Protein 1Y63 (pdb70)

InterPro domains:
  IPR020618 Adenylate kinase isoenzyme 6 [MF_00039] (7-177)
  IPR020618 Adenylate kinase isoenzyme 6 [PTHR12595] (6-172)
  IPR027417 P-loop containing nucleoside triphosphate hydrolase [G3DSA:3.40.50.300] (1-180)
  IPR027417 P-loop containing nucleoside triphosphate hydrolase [SSF52540] (3-171)

B-factor: mean 24.48, std 7.86, range [10.71, 56.38]

Foldseek 3Di:
DAAQAAEEEEAEFPQLQQVVLLVVCVVPPPFEDEAELLVVCVVVVLADVVPHHDPVSLVVSQVVCVVVLRDPTYYYYGYHADQSYAQSRHQAYEYGAEDLVLSLVSCVVVPDPPVVSVVRSVCRVVCVSVVRVPVRYPPVRYHYFYRRDPVRSVVVSVVVNVVRVVVD

Secondary structure (DSSP, 8-state):
---SS-EEEEE-STTSSHHHHHHHHHHHSTTEEEEEHHHHHHHTT-S-------HHHHHHHHHHHHHHHTSSSEEEEE-S--TTS-GGG-SEEEEEE--HHHHHHHHHHTT--HHHHHHHHHHHHTTHHHHHHHHHS-GGGEEEEE-SSHHHHHHHHHHHHHHHHHH-

CATH classification: 3.40.50.300

Radius of gyration: 15.41 Å; Cα contacts (8 Å, |Δi|>4): 279; chains: 1; bounding box: 41×32×33 Å

Nearest PDB structures (foldseek):
  1y63-assembly1_A  TM=1.006E+00  e=2.823E-35  Leishmania major strain Friedlin
  3iim-assembly1_A  TM=8.825E-01  e=9.913E-18  Homo sapiens
  1rkb-assembly1_A  TM=8.949E-01  e=1.057E-17  Homo sapiens
  5jzv-assembly1_A  TM=8.945E-01  e=5.554E-17  Homo sapiens
  2ia5-assembly3_I  TM=6.999E-01  e=1.350E-02  Tequatrovirus T4

Sequence (168 aa):
EQPKGINILITGTPGTGKTSMAEMIAAELDGFQHLEVGKLVKENHFYTETHIIEEKDEDRLLDFMEPIMVSRGNHVVDYHSSELFPERWFHMVVVLHTSTEVLFERLTKRQYSEAKRAENMEAEIQCCICCEEEARDAYEDDIVLVRENDTLEQMAATVEEIRERVEVLK

Solvent-accessible surface area: 9173 Å² total; per-residue (Å²): 125,129,22,128,14,21,0,0,0,0,1,0,1,32,20,0,15,21,54,63,0,0,85,39,0,32,88,90,13,107,48,18,91,35,8,47,0,40,115,26,6,140,121,55,115,19,34,51,120,90,119,76,60,82,142,85,2,64,72,124,3,40,109,85,0,49,81,42,0,11,38,209,38,19,3,0,0,6,12,79,29,1,123,27,6,40,90,83,1,10,52,4,0,0,0,1,28,5,50,73,136,42,0,88,91,58,0,62,156,192,161,86,63,129,64,73,41,59,93,20,20,87,24,18,106,92,48,88,17,33,98,47,0,96,129,20,9,123,97,137,45,14,14,45,71,73,4,32,73,124,144,60,25,42,47,1,1,111,52,0,113,103,84,7,111,126,80,122

Organism: Leishmania major (NCBI:txid5664)

Structure (mmCIF, N/CA/C/O backbone):
data_1Y63
#
_entry.id   1Y63
#
_cell.length_a   107.116
_cell.length_b   107.116
_cell.length_c   35.216
_cell.angle_alpha   90.00
_cell.angle_beta   90.00
_cell.angle_gamma   90.00
#
_symmetry.space_group_name_H-M   'P 4 21 2'
#
loop_
_entity.id
_entity.type
_entity.pdbx_description
1 polymer 'Lmaj004144AAA protein'
2 non-polymer 'MANGANESE (II) ION'
3 non-polymer 'BROMIDE ION'
4 non-polymer 'SODIUM ION'
5 non-polymer "ADENOSINE-5'-DIPHOSPHATE"
6 water water
#
loop_
_atom_site.group_PDB
_atom_site.id
_atom_site.type_symbol
_atom_site.label_atom_id
_atom_site.label_alt_id
_atom_site.label_comp_id
_atom_site.label_asym_id
_atom_site.label_entity_id
_atom_site.label_seq_id
_atom_site.pdbx_PDB_ins_code
_atom_site.Cartn_x
_atom_site.Cartn_y
_atom_site.Cartn_z
_atom_site.occupancy
_atom_site.B_iso_or_equiv
_atom_site.auth_seq_id
_atom_site.auth_comp_id
_atom_site.auth_asym_id
_atom_site.auth_atom_id
_atom_site.pdbx_PDB_model_num
ATOM 1 N N . GLU A 1 6 ? 7.678 5.643 9.378 1.00 36.67 6 GLU A N 1
ATOM 2 C CA . GLU A 1 6 ? 7.595 4.207 9.767 1.00 34.03 6 GLU A CA 1
ATOM 3 C C . GLU A 1 6 ? 8.374 3.975 11.053 1.00 29.93 6 GLU A C 1
ATOM 4 O O . GLU A 1 6 ? 9.508 4.431 11.183 1.00 27.35 6 GLU A O 1
ATOM 10 N N . GLN A 1 7 ? 7.749 3.293 12.015 1.00 29.22 7 GLN A N 1
ATOM 11 C CA . GLN A 1 7 ? 8.421 2.963 13.267 1.00 29.54 7 GLN A CA 1
ATOM 12 C C . GLN A 1 7 ? 9.305 1.751 13.061 1.00 28.10 7 GLN A C 1
ATOM 13 O O . GLN A 1 7 ? 8.939 0.821 12.333 1.00 26.98 7 GLN A O 1
ATOM 19 N N . PRO A 1 8 ? 10.497 1.762 13.676 1.00 22.81 8 PRO A N 1
ATOM 20 C CA . PRO A 1 8 ? 11.390 0.618 13.563 1.00 22.16 8 PRO A CA 1
ATOM 21 C C . PRO A 1 8 ? 10.763 -0.691 14.021 1.00 24.42 8 PRO A C 1
ATOM 22 O O . PRO A 1 8 ? 10.009 -0.705 14.981 1.00 25.79 8 PRO A O 1
ATOM 26 N N . LYS A 1 9 ? 11.116 -1.765 13.329 1.00 25.33 9 LYS A N 1
ATOM 27 C CA . LYS A 1 9 ? 10.641 -3.116 13.654 1.00 27.25 9 LYS A CA 1
ATOM 28 C C . LYS A 1 9 ? 11.556 -3.813 14.647 1.00 26.86 9 LYS A C 1
ATOM 29 O O . LYS A 1 9 ? 11.186 -4.829 15.200 1.00 27.32 9 LYS A O 1
ATOM 35 N N . GLY A 1 10 ? 12.767 -3.296 14.850 1.00 23.08 10 GLY A N 1
ATOM 36 C CA . GLY A 1 10 ? 13.688 -3.876 15.818 1.00 24.57 10 GLY A CA 1
ATOM 37 C C . GLY A 1 10 ? 14.177 -2.876 16.844 1.00 23.44 10 GLY A C 1
ATOM 38 O O . GLY A 1 10 ? 13.594 -1.791 16.986 1.00 23.53 10 GLY A O 1
ATOM 39 N N . ILE A 1 11 ? 15.240 -3.252 17.555 1.00 20.91 11 ILE A N 1
ATOM 40 C CA . ILE A 1 11 ? 15.885 -2.374 18.535 1.00 21.63 11 ILE A CA 1
ATOM 41 C C . ILE A 1 11 ? 17.101 -1.735 17.887 1.00 21.00 11 ILE A C 1
ATOM 42 O O . ILE A 1 11 ? 17.956 -2.416 17.343 1.00 21.13 11 ILE A O 1
ATOM 47 N N . ASN A 1 12 ? 17.156 -0.406 17.934 1.00 17.46 12 ASN A N 1
ATOM 48 C CA . ASN A 1 12 ? 18.249 0.360 17.314 1.00 18.85 12 ASN A CA 1
ATOM 49 C C . ASN A 1 12 ? 19.007 1.141 18.367 1.00 18.59 12 ASN A C 1
ATOM 50 O O . ASN A 1 12 ? 18.408 1.838 19.166 1.00 18.39 12 ASN A O 1
ATOM 55 N N . ILE A 1 13 ? 20.325 1.013 18.330 1.00 16.37 13 ILE A N 1
ATOM 56 C CA . ILE A 1 13 ? 21.239 1.719 19.235 1.00 16.29 13 ILE A CA 1
ATOM 57 C C . ILE A 1 13 ? 22.184 2.590 18.433 1.00 17.59 13 ILE A C 1
ATOM 58 O O . ILE A 1 13 ? 22.660 2.177 17.365 1.00 19.28 13 ILE A O 1
ATOM 63 N N . LEU A 1 14 ? 22.459 3.797 18.935 1.00 17.34 14 LEU A N 1
ATOM 64 C CA . LEU A 1 14 ? 23.489 4.655 18.386 1.00 17.72 14 LEU A CA 1
ATOM 65 C C . LEU A 1 14 ? 24.632 4.721 19.369 1.00 18.41 14 LEU A C 1
ATOM 66 O O . LEU A 1 14 ? 24.417 4.943 20.544 1.00 20.08 14 LEU A O 1
ATOM 71 N N . ILE A 1 15 ? 25.849 4.468 18.867 1.00 17.40 15 ILE A N 1
ATOM 72 C CA . ILE A 1 15 ? 27.092 4.675 19.625 1.00 17.56 15 ILE A CA 1
ATOM 73 C C . ILE A 1 15 ? 27.790 5.891 19.013 1.00 18.90 15 ILE A C 1
ATOM 74 O O . ILE A 1 15 ? 28.121 5.908 17.819 1.00 19.06 15 ILE A O 1
ATOM 79 N N . THR A 1 16 ? 27.964 6.928 19.815 1.00 17.70 16 THR A N 1
ATOM 80 C CA . THR A 1 16 ? 28.573 8.160 19.342 1.00 18.92 16 THR A CA 1
ATOM 81 C C . THR A 1 16 ? 29.665 8.610 20.345 1.00 19.48 16 THR A C 1
ATOM 82 O O . THR A 1 16 ? 29.895 7.946 21.367 1.00 18.07 16 THR A O 1
ATOM 86 N N . GLY A 1 17 ? 30.381 9.678 20.022 1.00 17.96 17 GLY A N 1
ATOM 87 C CA . GLY A 1 17 ? 31.575 10.044 20.747 1.00 18.49 17 GLY A CA 1
ATOM 88 C C . GLY A 1 17 ? 32.647 10.532 19.801 1.00 17.84 17 GLY A C 1
ATOM 89 O O . GLY A 1 17 ? 32.644 10.221 18.608 1.00 17.13 17 GLY A O 1
ATOM 90 N N . THR A 1 18 ? 33.572 11.299 20.342 1.00 18.10 18 THR A N 1
ATOM 91 C CA . THR A 1 18 ? 34.725 11.775 19.595 1.00 18.57 18 THR A CA 1
ATOM 92 C C . THR A 1 18 ? 35.474 10.640 18.889 1.00 18.47 18 THR A C 1
ATOM 93 O O . THR A 1 18 ? 35.553 9.498 19.413 1.00 18.32 18 THR A O 1
ATOM 97 N N . PRO A 1 19 ? 36.004 10.916 17.678 1.00 18.21 19 PRO A N 1
ATOM 98 C CA . PRO A 1 19 ? 36.918 9.948 17.087 1.00 16.88 19 PRO A CA 1
ATOM 99 C C . PRO A 1 19 ? 37.979 9.477 18.105 1.00 17.81 19 PRO A C 1
ATOM 100 O O . PRO A 1 19 ? 38.581 10.288 18.818 1.00 18.48 19 PRO A O 1
ATOM 104 N N . GLY A 1 20 ? 38.152 8.167 18.164 1.00 18.30 20 GLY A N 1
ATOM 105 C CA . GLY A 1 20 ? 39.123 7.511 19.013 1.00 17.86 20 GLY A CA 1
ATOM 106 C C . GLY A 1 20 ? 38.559 7.034 20.356 1.00 19.24 20 GLY A C 1
ATOM 107 O O . GLY A 1 20 ? 39.290 6.356 21.096 1.00 19.89 20 GLY A O 1
ATOM 108 N N . THR A 1 21 ? 37.311 7.368 20.692 1.00 19.04 21 THR A N 1
ATOM 109 C CA . THR A 1 21 ? 36.711 6.944 21.962 1.00 17.56 21 THR A CA 1
ATOM 110 C C . THR A 1 21 ? 36.307 5.470 22.067 1.00 19.46 21 THR A C 1
ATOM 111 O O . THR A 1 21 ? 36.034 4.973 23.169 1.00 19.42 21 THR A O 1
ATOM 115 N N . GLY A 1 22 ? 36.225 4.794 20.928 1.00 18.24 22 GLY A N 1
ATOM 116 C CA . GLY A 1 22 ? 35.948 3.357 20.896 1.00 19.06 22 GLY A CA 1
ATOM 117 C C . GLY A 1 22 ? 34.654 2.922 20.282 1.00 18.66 22 GLY A C 1
ATOM 118 O O . GLY A 1 22 ? 34.193 1.812 20.570 1.00 18.06 22 GLY A O 1
ATOM 119 N N . LYS A 1 23 ? 34.050 3.774 19.451 1.00 17.16 23 LYS A N 1
ATOM 120 C CA . LYS A 1 23 ? 32.700 3.495 18.897 1.00 16.40 23 LYS A CA 1
ATOM 121 C C . LYS A 1 23 ? 32.643 2.229 18.078 1.00 16.75 23 LYS A C 1
ATOM 122 O O . LYS A 1 23 ? 31.797 1.362 18.294 1.00 16.94 23 LYS A O 1
ATOM 128 N N . THR A 1 24 ? 33.563 2.109 17.124 1.00 17.08 24 THR A N 1
ATOM 129 C CA . THR A 1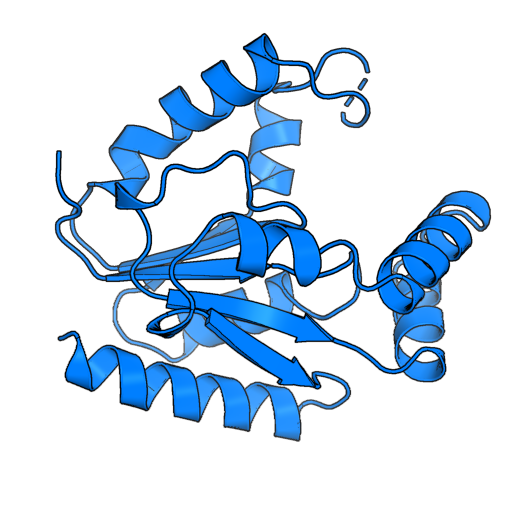 24 ? 33.567 0.961 16.233 1.00 16.85 24 THR A CA 1
ATOM 130 C C . THR A 1 24 ? 33.876 -0.314 16.994 1.00 16.14 24 THR A C 1
ATOM 131 O O . THR A 1 24 ? 33.216 -1.363 16.773 1.00 17.71 24 THR A O 1
ATOM 135 N N . SER A 1 25 ? 34.831 -0.234 17.913 1.00 16.58 25 SER A N 1
ATOM 136 C CA . SER A 1 25 ? 35.175 -1.378 18.754 1.00 16.70 25 SER A CA 1
ATOM 137 C C . SER A 1 25 ? 33.975 -1.855 19.574 1.00 18.09 25 SER A C 1
ATOM 138 O O . SER A 1 25 ? 33.709 -3.051 19.676 1.00 17.97 25 SER A O 1
ATOM 141 N N . MET A 1 26 ? 33.280 -0.906 20.190 1.00 18.84 26 MET A N 1
ATOM 142 C CA . MET A 1 26 ? 32.097 -1.259 20.990 1.00 17.57 26 MET A CA 1
ATOM 143 C C . MET A 1 26 ? 30.974 -1.787 20.125 1.00 15.57 26 MET A C 1
ATOM 144 O O . MET A 1 26 ? 30.335 -2.771 20.470 1.00 16.40 26 MET A O 1
ATOM 149 N N . ALA A 1 27 ? 30.746 -1.169 18.970 1.00 16.63 27 ALA A N 1
ATOM 150 C CA . ALA A 1 27 ? 29.682 -1.632 18.083 1.00 14.63 27 ALA A CA 1
ATOM 151 C C . ALA A 1 27 ? 29.979 -3.061 17.587 1.00 15.95 27 ALA A C 1
ATOM 152 O O . ALA A 1 27 ? 29.054 -3.879 17.437 1.00 17.94 27 ALA A O 1
ATOM 154 N N . GLU A 1 28 ? 31.253 -3.350 17.309 1.00 16.95 28 GLU A N 1
ATOM 155 C CA . GLU A 1 28 ? 31.594 -4.698 16.887 1.00 18.11 28 GLU A CA 1
ATOM 156 C C . GLU A 1 28 ? 31.451 -5.698 18.020 1.00 16.86 28 GLU A C 1
ATOM 157 O O . GLU A 1 28 ? 31.037 -6.838 17.799 1.00 19.01 28 GLU A O 1
ATOM 163 N N . MET A 1 29 ? 31.762 -5.293 19.243 1.00 18.03 29 MET A N 1
ATOM 164 C CA . MET A 1 29 ? 31.464 -6.149 20.396 1.00 18.12 29 MET A CA 1
ATOM 165 C C . MET A 1 29 ? 29.986 -6.461 20.544 1.00 18.96 29 MET A C 1
ATOM 166 O O . MET A 1 29 ? 29.604 -7.605 20.780 1.00 18.44 29 MET A O 1
ATOM 173 N N . ILE A 1 30 ? 29.151 -5.449 20.375 1.00 17.07 30 ILE A N 1
ATOM 174 C CA . ILE A 1 30 ? 27.713 -5.647 20.400 1.00 18.31 30 ILE A CA 1
ATOM 175 C C . ILE A 1 30 ? 27.268 -6.603 19.290 1.00 19.93 30 ILE A C 1
ATOM 176 O O . ILE A 1 30 ? 26.499 -7.543 19.521 1.00 18.73 30 ILE A O 1
ATOM 181 N N . ALA A 1 31 ? 27.743 -6.372 18.070 1.00 17.93 31 ALA A N 1
ATOM 182 C CA . ALA A 1 31 ? 27.353 -7.211 16.954 1.00 21.65 31 ALA A CA 1
ATOM 183 C C . ALA A 1 31 ? 27.804 -8.652 17.159 1.00 19.83 31 ALA A C 1
ATOM 184 O O . ALA A 1 31 ? 27.106 -9.597 16.715 1.00 23.22 31 ALA A O 1
ATOM 186 N N . ALA A 1 32 ? 28.943 -8.836 17.820 1.00 20.20 32 ALA A N 1
ATOM 187 C CA . ALA A 1 32 ? 29.462 -10.186 18.122 1.00 19.56 32 ALA A CA 1
ATOM 188 C C . ALA A 1 32 ? 28.776 -10.904 19.269 1.00 23.52 32 ALA A C 1
ATOM 189 O O . ALA A 1 32 ? 28.639 -12.136 19.241 1.00 25.18 32 ALA A O 1
ATOM 191 N N . GLU A 1 33 ? 28.406 -10.160 20.299 1.00 19.41 33 GLU A N 1
ATOM 192 C CA . GLU A 1 33 ? 27.954 -10.714 21.574 1.00 20.92 33 GLU A CA 1
ATOM 193 C C . GLU A 1 33 ? 26.469 -10.709 21.781 1.00 23.49 33 GLU A C 1
ATOM 194 O O . GLU A 1 33 ? 25.955 -11.599 22.438 1.00 25.36 33 GLU A O 1
ATOM 200 N N . LEU A 1 34 ? 25.786 -9.684 21.298 1.00 22.49 34 LEU A N 1
ATOM 201 C CA . LEU A 1 34 ? 24.332 -9.565 21.495 1.00 21.61 34 LEU A CA 1
ATOM 202 C C . LEU A 1 34 ? 23.590 -10.224 20.335 1.00 25.29 34 LEU A C 1
ATOM 203 O O . LEU A 1 34 ? 24.172 -10.479 19.278 1.00 33.00 34 LEU A O 1
ATOM 208 N N . ASP A 1 35 ? 22.320 -10.552 20.549 1.00 27.48 35 ASP A N 1
ATOM 209 C CA . ASP A 1 35 ? 21.558 -11.323 19.574 1.00 27.06 35 ASP A CA 1
ATOM 210 C C . ASP A 1 35 ? 20.959 -10.431 18.510 1.00 27.34 35 ASP A C 1
ATOM 211 O O . ASP A 1 35 ? 20.199 -9.511 18.830 1.00 24.15 35 ASP A O 1
ATOM 216 N N . GLY A 1 36 ? 21.292 -10.734 17.256 1.00 24.97 36 GLY A N 1
ATOM 217 C CA . GLY A 1 36 ? 20.620 -10.145 16.111 1.00 23.18 36 GLY A CA 1
ATOM 218 C C . GLY A 1 36 ? 20.948 -8.711 15.777 1.00 24.28 36 GLY A C 1
ATOM 219 O O . GLY A 1 36 ? 20.107 -8.047 15.189 1.00 22.95 36 GLY A O 1
ATOM 220 N N . PHE A 1 37 ? 22.146 -8.230 16.129 1.00 21.59 37 PHE A N 1
ATOM 221 C CA . PHE A 1 37 ? 22.555 -6.860 15.807 1.00 20.54 37 PHE A CA 1
ATOM 222 C C . PHE A 1 37 ? 23.448 -6.786 14.578 1.00 22.38 37 PHE A C 1
ATOM 223 O O . PHE A 1 37 ? 24.433 -7.538 14.465 1.00 27.37 37 PHE A O 1
ATOM 231 N N . GLN A 1 38 ? 23.095 -5.872 13.680 1.00 19.38 38 GLN A N 1
ATOM 232 C CA . GLN A 1 38 ? 23.870 -5.514 12.496 1.00 21.30 38 GLN A CA 1
ATOM 233 C C . GLN A 1 38 ? 24.499 -4.156 12.759 1.00 20.17 38 GLN A C 1
ATOM 234 O O . GLN A 1 38 ? 23.798 -3.212 13.149 1.00 22.10 38 GLN A O 1
ATOM 240 N N . HIS A 1 39 ? 25.795 -4.061 12.488 1.00 20.86 39 HIS A N 1
ATOM 241 C CA . HIS A 1 39 ? 26.574 -2.853 12.663 1.00 20.73 39 HIS A CA 1
ATOM 242 C C . HIS A 1 39 ? 26.558 -2.027 11.393 1.00 20.10 39 HIS A C 1
ATOM 243 O O . HIS A 1 39 ? 26.849 -2.535 10.305 1.00 22.10 39 HIS A O 1
ATOM 250 N N . LEU A 1 40 ? 26.206 -0.761 11.533 1.00 19.42 40 LEU A N 1
ATOM 251 C CA . LEU A 1 40 ? 26.278 0.212 10.420 1.00 18.70 40 LEU A CA 1
ATOM 252 C C . LEU A 1 40 ? 27.364 1.208 10.789 1.00 19.61 40 LEU A C 1
ATOM 253 O O . LEU A 1 40 ? 27.219 1.977 11.746 1.00 19.36 40 LEU A O 1
ATOM 258 N N . GLU A 1 41 ? 28.489 1.136 10.091 1.00 20.03 41 GLU A N 1
ATOM 259 C CA . GLU A 1 41 ? 29.601 2.050 10.300 1.00 19.17 41 GLU A CA 1
ATOM 260 C C . GLU A 1 41 ? 29.371 3.246 9.385 1.00 20.67 41 GLU A C 1
ATOM 261 O O . GLU A 1 41 ? 29.732 3.232 8.228 1.00 20.39 41 GLU A O 1
ATOM 267 N N . VAL A 1 42 ? 28.758 4.295 9.922 1.00 20.21 42 VAL A N 1
ATOM 268 C CA . VAL A 1 42 ? 28.293 5.398 9.085 1.00 18.63 42 VAL A CA 1
ATOM 269 C C . VAL A 1 42 ? 29.415 6.121 8.341 1.00 19.92 42 VAL A C 1
ATOM 270 O O . VAL A 1 42 ? 29.225 6.558 7.192 1.00 21.04 42 VAL A O 1
ATOM 274 N N . GLY A 1 43 ? 30.588 6.245 8.960 1.00 20.48 43 GLY A N 1
ATOM 275 C CA . GLY A 1 43 ? 31.719 6.857 8.258 1.00 23.52 43 GLY A CA 1
ATOM 276 C C . GLY A 1 43 ? 32.074 6.144 6.944 1.00 21.04 43 GLY A C 1
ATOM 277 O O . GLY A 1 43 ? 32.463 6.780 5.950 1.00 24.18 43 GLY A O 1
ATOM 278 N N . LYS A 1 44 ? 31.955 4.819 6.932 1.00 20.62 44 LYS A N 1
ATOM 279 C CA . LYS A 1 44 ? 32.174 4.035 5.716 1.00 21.63 44 LYS A CA 1
ATOM 280 C C . LYS A 1 44 ? 31.084 4.328 4.690 1.00 22.79 44 LYS A C 1
ATOM 281 O O . LYS A 1 44 ? 31.367 4.488 3.509 1.00 22.29 44 LYS A O 1
ATOM 287 N N . LEU A 1 45 ? 29.836 4.480 5.138 1.00 20.32 45 LEU A N 1
ATOM 288 C CA . LEU A 1 45 ? 28.765 4.829 4.198 1.00 19.03 45 LEU A CA 1
ATOM 289 C C . LEU A 1 45 ? 29.025 6.177 3.565 1.00 21.62 45 LEU A C 1
ATOM 290 O O . LEU A 1 45 ? 28.834 6.368 2.362 1.00 20.68 45 LEU A O 1
ATOM 295 N N . VAL A 1 46 ? 29.453 7.127 4.385 1.00 20.39 46 VAL A N 1
ATOM 296 C CA . VAL A 1 46 ? 29.732 8.486 3.903 1.00 21.01 46 VAL A CA 1
ATOM 297 C C . VAL A 1 46 ? 30.830 8.464 2.828 1.00 20.18 46 VAL A C 1
ATOM 298 O O . VAL A 1 46 ? 30.704 9.109 1.782 1.00 20.57 46 VAL A O 1
ATOM 302 N N . LYS A 1 47 ? 31.914 7.734 3.084 1.00 18.34 47 LYS A N 1
ATOM 303 C CA . LYS A 1 47 ? 33.005 7.563 2.109 1.00 18.37 47 LYS A CA 1
ATOM 304 C C . LYS A 1 47 ? 32.529 6.875 0.844 1.00 19.29 47 LYS A C 1
ATOM 305 O O . LYS A 1 47 ? 32.796 7.335 -0.291 1.00 20.71 47 LYS A O 1
ATOM 311 N N . GLU A 1 48 ? 31.861 5.743 1.020 1.00 17.25 48 GLU A N 1
ATOM 312 C CA . GLU A 1 48 ? 31.511 4.891 -0.120 1.00 17.88 48 GLU A CA 1
ATOM 313 C C . GLU A 1 48 ? 30.557 5.581 -1.089 1.00 15.04 48 GLU A C 1
ATOM 314 O O . GLU A 1 48 ? 30.604 5.345 -2.281 1.00 15.54 48 GLU A O 1
ATOM 320 N N . ASN A 1 49 ? 29.672 6.417 -0.540 1.00 16.45 49 ASN A N 1
ATOM 321 C CA . ASN A 1 49 ? 28.632 7.049 -1.325 1.00 17.26 49 ASN A CA 1
ATOM 322 C C . ASN A 1 49 ? 28.866 8.524 -1.578 1.00 18.56 49 ASN A C 1
ATOM 323 O O . ASN A 1 49 ? 27.966 9.201 -2.084 1.00 19.91 49 ASN A O 1
ATOM 328 N N . HIS A 1 50 ? 30.052 9.022 -1.226 1.00 19.23 50 HIS A N 1
ATOM 329 C CA . HIS A 1 50 ? 30.374 10.429 -1.421 1.00 21.60 50 HIS A CA 1
ATOM 330 C C . HIS A 1 50 ? 29.264 11.309 -0.794 1.00 22.18 50 HIS A C 1
ATOM 331 O O . HIS A 1 50 ? 28.810 12.285 -1.391 1.00 21.79 50 HIS A O 1
ATOM 338 N N . PHE A 1 51 ? 28.805 10.957 0.415 1.00 21.26 51 PHE A N 1
ATOM 339 C CA . PHE A 1 51 ? 27.805 11.782 1.120 1.00 18.89 51 PHE A CA 1
ATOM 340 C C . PHE A 1 51 ? 28.523 12.950 1.804 1.00 23.11 51 PHE A C 1
ATOM 341 O O . PHE A 1 51 ? 28.442 13.126 3.027 1.00 22.92 51 PHE A O 1
ATOM 349 N N . TYR A 1 52 ? 29.246 13.723 1.005 1.00 21.91 52 TYR A N 1
ATOM 350 C CA . TYR A 1 52 ? 29.972 14.909 1.500 1.00 27.85 52 TYR A CA 1
ATOM 351 C C . TYR A 1 52 ? 30.261 15.822 0.332 1.00 29.08 52 TYR A C 1
ATOM 352 O O . TYR A 1 52 ? 30.224 15.384 -0.807 1.00 29.36 52 TYR A O 1
ATOM 361 N N . THR A 1 53 ? 30.558 17.089 0.603 1.00 33.82 53 THR A N 1
ATOM 362 C CA . THR A 1 53 ? 30.735 18.071 -0.483 1.00 37.39 53 THR A CA 1
ATOM 363 C C . THR A 1 53 ? 32.201 18.188 -0.896 1.00 40.10 53 THR A C 1
ATOM 364 O O . THR A 1 53 ? 32.517 18.137 -2.084 1.00 41.88 53 THR A O 1
ATOM 368 N N . GLU A 1 54 ? 33.080 18.319 0.090 1.00 43.61 54 GLU A N 1
ATOM 369 C CA . GLU A 1 54 ? 34.522 18.415 -0.142 1.00 45.04 54 GLU A CA 1
ATOM 370 C C . GLU A 1 54 ? 35.244 17.340 0.651 1.00 45.36 54 GLU A C 1
ATOM 371 O O . GLU A 1 54 ? 35.047 17.222 1.864 1.00 45.50 54 GLU A O 1
ATOM 377 N N . THR A 1 61 ? 36.149 13.333 2.266 0.70 53.14 61 THR A N 1
ATOM 378 C CA . THR A 1 61 ? 35.100 12.976 3.220 0.70 52.44 61 THR A CA 1
ATOM 379 C C . THR A 1 61 ? 34.829 14.077 4.248 0.70 51.14 61 THR A C 1
ATOM 380 O O . THR A 1 61 ? 34.178 13.833 5.262 0.70 52.08 61 THR A O 1
ATOM 384 N N . HIS A 1 62 ? 35.284 15.296 3.960 0.70 49.94 62 HIS A N 1
ATOM 385 C CA . HIS A 1 62 ? 35.417 16.318 4.991 0.70 47.41 62 HIS A CA 1
ATOM 386 C C . HIS A 1 62 ? 34.115 17.099 5.196 0.70 45.19 62 HIS A C 1
ATOM 387 O O . HIS A 1 62 ? 33.384 16.826 6.150 0.70 44.86 62 HIS A O 1
ATOM 394 N N . ILE A 1 63 ? 33.808 18.039 4.303 0.70 41.15 63 ILE A N 1
ATOM 395 C CA . ILE A 1 63 ? 32.697 18.969 4.544 0.70 40.18 63 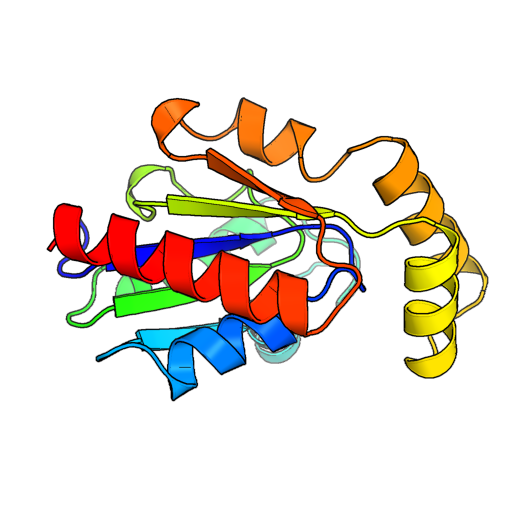ILE A CA 1
ATOM 396 C C . ILE A 1 63 ? 31.353 18.362 4.142 0.70 38.99 63 ILE A C 1
ATOM 397 O O . ILE A 1 63 ? 31.143 17.966 3.001 0.70 36.62 63 ILE A O 1
ATOM 402 N N . ILE A 1 64 ? 30.456 18.288 5.113 1.00 39.94 64 ILE A N 1
ATOM 403 C CA . ILE A 1 64 ? 29.138 17.697 4.927 1.00 38.73 64 ILE A CA 1
ATOM 404 C C . ILE A 1 64 ? 28.098 18.801 5.000 1.00 37.53 64 ILE A C 1
ATOM 405 O O . ILE A 1 64 ? 27.959 19.469 6.024 1.00 39.61 64 ILE A O 1
ATOM 410 N N . GLU A 1 65 ? 27.390 18.998 3.896 1.00 33.67 65 GLU A N 1
ATOM 411 C CA . GLU A 1 65 ? 26.362 20.014 3.790 1.00 30.24 65 GLU A CA 1
ATOM 412 C C . GLU A 1 65 ? 24.969 19.417 4.007 1.00 29.97 65 GLU A C 1
ATOM 413 O O . GLU A 1 65 ? 24.809 18.218 4.167 1.00 26.88 65 GLU A O 1
ATOM 419 N N . GLU A 1 66 ? 23.956 20.272 4.030 1.00 31.14 66 GLU A N 1
ATOM 420 C CA . GLU A 1 66 ? 22.592 19.837 4.306 1.00 29.61 66 GLU A CA 1
ATOM 421 C C . GLU A 1 66 ? 22.135 18.721 3.384 1.00 24.69 66 GLU A C 1
ATOM 422 O O . GLU A 1 66 ? 21.544 17.747 3.834 1.00 24.59 66 GLU A O 1
ATOM 428 N N . LYS A 1 67 ? 22.416 18.864 2.092 1.00 25.28 67 LYS A N 1
ATOM 429 C CA . LYS A 1 67 ? 22.004 17.890 1.101 1.00 25.20 67 LYS A CA 1
ATOM 430 C C . LYS A 1 67 ? 22.718 16.539 1.291 1.00 22.92 67 LYS A C 1
ATOM 431 O O . LYS A 1 67 ? 22.160 15.492 0.997 1.00 23.57 67 LYS A O 1
ATOM 437 N N . ASP A 1 68 ? 23.958 16.593 1.751 1.00 21.69 68 ASP A N 1
ATOM 438 C CA . ASP A 1 68 ? 24.755 15.379 2.007 1.00 21.94 68 ASP A CA 1
ATOM 439 C C . ASP A 1 68 ? 24.142 14.591 3.162 1.00 21.40 68 ASP A C 1
ATOM 440 O O . ASP A 1 68 ? 24.053 13.360 3.120 1.00 23.52 68 ASP A O 1
ATOM 445 N N . GLU A 1 69 ? 23.751 15.295 4.222 1.00 22.24 69 GLU A N 1
ATOM 446 C CA . GLU A 1 69 ? 23.020 14.661 5.313 1.00 21.57 69 GLU A CA 1
ATOM 447 C C . GLU A 1 69 ? 21.730 14.023 4.825 1.00 20.82 69 GLU A C 1
ATOM 448 O O . GLU A 1 69 ? 21.413 12.898 5.190 1.00 20.23 69 GLU A O 1
ATOM 454 N N . ASP A 1 70 ? 20.973 14.741 3.992 1.00 21.25 70 ASP A N 1
ATOM 455 C CA . ASP A 1 70 ? 19.697 14.224 3.486 1.00 22.84 70 ASP A CA 1
ATOM 456 C C . ASP A 1 70 ? 19.884 12.909 2.758 1.00 21.03 70 ASP A C 1
ATOM 457 O O . ASP A 1 70 ? 19.111 11.972 2.931 1.00 20.90 70 ASP A O 1
ATOM 462 N N . ARG A 1 71 ? 20.884 12.868 1.883 1.00 19.81 71 ARG A N 1
ATOM 463 C CA . ARG A 1 71 ? 21.162 11.656 1.105 1.00 18.22 71 ARG A CA 1
ATOM 464 C C . ARG A 1 71 ? 21.575 10.498 1.971 1.00 16.77 71 ARG A C 1
ATOM 465 O O . ARG A 1 71 ? 21.180 9.346 1.691 1.00 17.83 71 ARG A O 1
ATOM 473 N N . LEU A 1 72 ? 22.402 10.772 2.986 1.00 18.93 72 LEU A N 1
ATOM 474 C CA . LEU A 1 72 ? 22.777 9.737 3.957 1.00 17.81 72 LEU A CA 1
ATOM 475 C C . LEU A 1 72 ? 21.531 9.176 4.642 1.00 17.44 72 LEU A C 1
ATOM 476 O O . LEU A 1 72 ? 21.372 7.975 4.787 1.00 17.65 72 LEU A O 1
ATOM 481 N N . LEU A 1 73 ? 20.661 10.061 5.116 1.00 18.61 73 LEU A N 1
ATOM 482 C CA . LEU A 1 73 ? 19.450 9.612 5.803 1.00 18.99 73 LEU A CA 1
ATOM 483 C C . LEU A 1 73 ? 18.541 8.797 4.912 1.00 18.09 73 LEU A C 1
ATOM 484 O O . LEU A 1 73 ? 17.986 7.782 5.346 1.00 20.94 73 LEU A O 1
ATOM 489 N N . ASP A 1 74 ? 18.396 9.188 3.646 1.00 18.73 74 ASP A N 1
ATOM 490 C CA . ASP A 1 74 ? 17.566 8.427 2.734 1.00 19.64 74 ASP A CA 1
ATOM 491 C C . ASP A 1 74 ? 18.143 7.025 2.517 1.00 19.83 74 ASP A C 1
ATOM 492 O O . ASP A 1 74 ? 17.388 6.056 2.375 1.00 21.23 74 ASP A O 1
ATOM 497 N N . PHE A 1 75 ? 19.479 6.929 2.465 1.00 17.17 75 PHE A N 1
ATOM 498 C CA . PHE A 1 75 ? 20.177 5.657 2.321 1.00 18.52 75 PHE A CA 1
ATOM 499 C C . PHE A 1 75 ? 19.953 4.768 3.536 1.00 19.30 75 PHE A C 1
ATOM 500 O O . PHE A 1 75 ? 19.701 3.551 3.407 1.00 18.93 75 PHE A O 1
ATOM 508 N N . MET A 1 76 ? 20.051 5.366 4.725 1.00 20.22 76 MET A N 1
ATOM 509 C CA . MET A 1 76 ? 19.920 4.609 5.973 1.00 17.08 76 MET A CA 1
ATOM 510 C C . MET A 1 76 ? 18.482 4.220 6.329 1.00 18.74 76 MET A C 1
ATOM 511 O O . MET A 1 76 ? 18.251 3.178 6.934 1.00 19.10 76 MET A O 1
ATOM 516 N N . GLU A 1 77 ? 17.514 5.051 5.938 1.00 20.25 77 GLU A N 1
ATOM 517 C CA . GLU A 1 77 ? 16.136 4.848 6.343 1.00 18.44 77 GLU A CA 1
ATOM 518 C C . GLU A 1 77 ? 15.629 3.411 6.191 1.00 20.42 77 GLU A C 1
ATOM 519 O O . GLU A 1 77 ? 15.130 2.850 7.153 1.00 19.23 77 GLU A O 1
ATOM 525 N N . PRO A 1 78 ? 15.717 2.820 4.982 1.00 21.09 78 PRO A N 1
ATOM 526 C CA . PRO A 1 78 ? 15.200 1.447 4.866 1.00 21.83 78 PRO A CA 1
ATOM 527 C C . PRO A 1 78 ? 15.885 0.435 5.779 1.00 22.15 78 PRO A C 1
ATOM 528 O O . PRO A 1 78 ? 15.206 -0.472 6.285 1.00 24.62 78 PRO A O 1
ATOM 532 N N . ILE A 1 79 ? 17.187 0.612 6.026 1.00 19.84 79 ILE A N 1
ATOM 533 C CA . ILE A 1 79 ? 17.895 -0.279 6.945 1.00 20.14 79 ILE A CA 1
ATOM 534 C C . ILE A 1 79 ? 17.328 -0.097 8.355 1.00 20.73 79 ILE A C 1
ATOM 535 O O . ILE A 1 79 ? 17.033 -1.051 9.069 1.00 18.95 79 ILE A O 1
ATOM 540 N N . MET A 1 80 ? 17.150 1.153 8.751 1.00 18.91 80 MET A N 1
ATOM 541 C CA . MET A 1 80 ? 16.808 1.443 10.135 1.00 20.89 80 MET A CA 1
ATOM 542 C C . MET A 1 80 ? 15.427 0.965 10.533 1.00 21.90 80 MET A C 1
ATOM 543 O O . MET A 1 80 ? 15.189 0.691 11.696 1.00 22.07 80 MET A O 1
ATOM 548 N N . VAL A 1 81 ? 14.518 0.846 9.563 1.00 23.03 81 VAL A N 1
ATOM 549 C CA . VAL A 1 81 ? 13.149 0.399 9.843 1.00 21.27 81 VAL A CA 1
ATOM 550 C C . VAL A 1 81 ? 12.948 -1.081 9.520 1.00 22.66 81 VAL A C 1
ATOM 551 O O . VAL A 1 81 ? 11.840 -1.612 9.695 1.00 26.93 81 VAL A O 1
ATOM 555 N N . SER A 1 82 ? 14.002 -1.730 9.046 1.00 21.85 82 SER A N 1
ATOM 556 C CA . SER A 1 82 ? 13.956 -3.147 8.667 1.00 20.85 82 SER A CA 1
ATOM 557 C C . SER A 1 82 ? 13.941 -4.087 9.875 1.00 22.84 82 SER A C 1
ATOM 558 O O . SER A 1 82 ? 14.272 -3.694 10.983 1.00 23.10 82 SER A O 1
ATOM 561 N N . ARG A 1 83 ? 13.560 -5.351 9.651 1.00 25.36 83 ARG A N 1
ATOM 562 C CA . ARG A 1 83 ? 13.535 -6.328 10.742 1.00 25.68 83 ARG A CA 1
ATOM 563 C C . ARG A 1 83 ? 14.959 -6.556 11.252 1.00 24.68 83 ARG A C 1
ATOM 564 O O . ARG A 1 83 ? 15.915 -6.420 10.501 1.00 28.68 83 ARG A O 1
ATOM 572 N N . GLY A 1 84 ? 15.085 -6.864 12.538 1.00 22.70 84 GLY A N 1
ATOM 573 C CA . GLY A 1 84 ? 16.373 -7.138 13.172 1.00 20.62 84 GLY A CA 1
ATOM 574 C C . GLY A 1 84 ? 16.788 -5.904 13.949 1.00 19.91 84 GLY A C 1
ATOM 575 O O . GLY A 1 84 ? 16.117 -4.872 13.871 1.00 22.38 84 GLY A 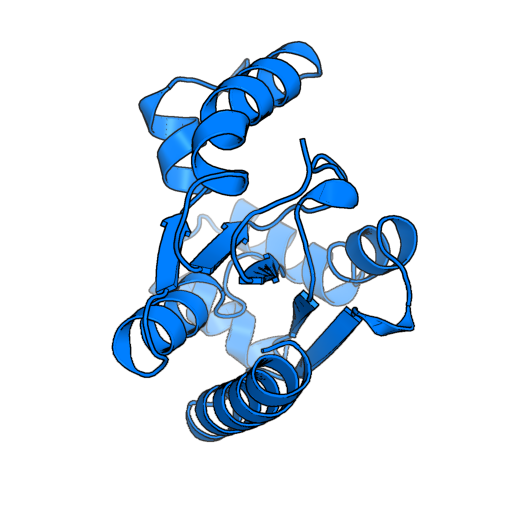O 1
ATOM 576 N N . ASN A 1 85 ? 17.891 -6.018 14.678 1.00 18.10 85 ASN A N 1
ATOM 577 C CA . ASN A 1 85 ? 18.405 -4.944 15.508 1.00 17.92 85 ASN A CA 1
ATOM 578 C C . ASN A 1 85 ? 19.627 -4.341 14.855 1.00 18.47 85 ASN A C 1
ATOM 579 O O . ASN A 1 85 ? 20.322 -4.995 14.073 1.00 20.48 85 ASN A O 1
ATOM 584 N N . HIS A 1 86 ? 19.825 -3.049 15.080 1.00 18.11 86 HIS A N 1
ATOM 585 C CA . HIS A 1 86 ? 20.903 -2.331 14.423 1.00 17.60 86 HIS A CA 1
ATOM 586 C C . HIS A 1 86 ? 21.690 -1.530 15.427 1.00 18.52 86 HIS A C 1
ATOM 587 O O . HIS A 1 86 ? 21.107 -0.893 16.317 1.00 20.01 86 HIS A O 1
ATOM 594 N N . VAL A 1 87 ? 23.010 -1.561 15.280 1.00 18.35 87 VAL A N 1
ATOM 595 C CA . VAL A 1 87 ? 23.899 -0.726 16.096 1.00 20.95 87 VAL A CA 1
ATOM 596 C C . VAL A 1 87 ? 24.628 0.214 15.151 1.00 19.67 87 VAL A C 1
ATOM 597 O O . VAL A 1 87 ? 25.421 -0.208 14.294 1.00 21.08 87 VAL A O 1
ATOM 601 N N . VAL A 1 88 ? 24.292 1.478 15.261 1.00 17.73 88 VAL A N 1
ATOM 602 C CA . VAL A 1 88 ? 24.823 2.496 14.365 1.00 18.76 88 VAL A CA 1
ATOM 603 C C . VAL A 1 88 ? 25.991 3.171 15.082 1.00 20.83 88 VAL A C 1
ATOM 604 O O . VAL A 1 88 ? 25.934 3.408 16.299 1.00 21.32 88 VAL A O 1
ATOM 608 N N . ASP A 1 89 ? 27.029 3.472 14.311 1.00 18.04 89 ASP A N 1
ATOM 609 C CA . ASP A 1 89 ? 28.313 3.923 14.832 1.00 18.73 89 ASP A CA 1
ATOM 610 C C . ASP A 1 89 ? 28.688 5.199 14.092 1.00 18.97 89 ASP A C 1
ATOM 611 O O . ASP A 1 89 ? 28.915 5.145 12.891 1.00 18.33 89 ASP A O 1
ATOM 616 N N . TYR A 1 90 ? 28.683 6.349 14.780 1.00 17.49 90 TYR A N 1
ATOM 617 C CA . TYR A 1 90 ? 29.033 7.645 14.125 1.00 18.61 90 TYR A CA 1
ATOM 618 C C . TYR A 1 90 ? 29.431 8.687 15.134 1.00 18.79 90 TYR A C 1
ATOM 619 O O . TYR A 1 90 ? 28.877 8.710 16.228 1.00 20.06 90 TYR A O 1
ATOM 628 N N . HIS A 1 91 ? 30.333 9.585 14.732 1.00 18.99 91 HIS A N 1
ATOM 629 C CA . HIS A 1 91 ? 30.845 10.626 15.619 1.00 20.99 91 HIS A CA 1
ATOM 630 C C . HIS A 1 91 ? 29.818 11.736 15.837 1.00 25.86 91 HIS A C 1
ATOM 631 O O . HIS A 1 91 ? 29.935 12.490 16.788 1.00 30.62 91 HIS A O 1
ATOM 638 N N . SER A 1 92 ? 28.830 11.827 14.953 1.00 21.44 92 SER A N 1
ATOM 639 C CA . SER A 1 92 ? 27.766 12.821 15.065 1.00 20.18 92 SER A CA 1
ATOM 640 C C . SER A 1 92 ? 26.453 12.141 15.327 1.00 20.31 92 SER A C 1
ATOM 641 O O . SER A 1 92 ? 26.307 10.955 15.083 1.00 20.31 92 SER A O 1
ATOM 644 N N . SER A 1 93 ? 25.491 12.903 15.823 1.00 19.33 93 SER A N 1
ATOM 645 C CA . SER A 1 93 ? 24.191 12.323 16.199 1.00 19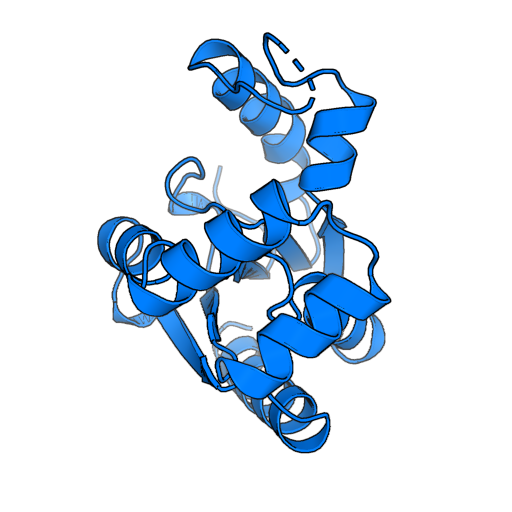.18 93 SER A CA 1
ATOM 646 C C . SER A 1 93 ? 22.970 13.207 15.912 1.00 19.06 93 SER A C 1
ATOM 647 O O . SER A 1 93 ? 21.882 12.670 15.744 1.00 18.87 93 SER A O 1
ATOM 650 N N . GLU A 1 94 ? 23.139 14.527 15.852 1.00 19.95 94 GLU A N 1
ATOM 651 C CA . GLU A 1 94 ? 22.017 15.448 15.718 1.00 21.61 94 GLU A CA 1
ATOM 652 C C . GLU A 1 94 ? 21.252 15.220 14.422 1.00 20.11 94 GLU A C 1
ATOM 653 O O . GLU A 1 94 ? 20.035 15.420 14.361 1.00 22.34 94 GLU A O 1
ATOM 659 N N . LEU A 1 95 ? 21.965 14.778 13.395 1.00 19.70 95 LEU A N 1
ATOM 660 C CA . LEU A 1 95 ? 21.365 14.613 12.086 1.00 21.44 95 LEU A CA 1
ATOM 661 C C . LEU A 1 95 ? 20.302 13.539 11.998 1.00 22.12 95 LEU A C 1
ATOM 662 O O . LEU A 1 95 ? 19.422 13.625 11.146 1.00 23.03 95 LEU A O 1
ATOM 667 N N . PHE A 1 96 ? 20.352 12.546 12.867 1.00 17.95 96 PHE A N 1
ATOM 668 C CA . PHE A 1 96 ? 19.443 11.411 12.730 1.00 18.44 96 PHE A CA 1
ATOM 669 C C . PHE A 1 96 ? 18.110 11.700 13.413 1.00 17.88 96 PHE A C 1
ATOM 670 O O . PHE A 1 96 ? 18.068 12.397 14.440 1.00 19.98 96 PHE A O 1
ATOM 678 N N . PRO A 1 97 ? 17.021 11.137 12.869 1.00 18.45 97 PRO A N 1
ATOM 679 C CA . PRO A 1 97 ? 15.717 11.291 13.500 1.00 18.48 97 PRO A CA 1
ATOM 680 C C . PRO A 1 97 ? 15.628 10.494 14.788 1.00 19.72 97 PRO A C 1
ATOM 681 O O . PRO A 1 97 ? 16.038 9.339 14.843 1.00 19.79 97 PRO A O 1
ATOM 685 N N . GLU A 1 98 ? 15.033 11.095 15.813 1.00 17.88 98 GLU A N 1
ATOM 686 C CA . GLU A 1 98 ? 14.784 10.422 17.068 1.00 16.58 98 GLU A CA 1
ATOM 687 C C . GLU A 1 98 ? 13.935 9.175 16.894 1.00 19.16 98 GLU A C 1
ATOM 688 O O . GLU A 1 98 ? 14.073 8.239 17.659 1.00 20.52 98 GLU A O 1
ATOM 694 N N . ARG A 1 99 ? 13.089 9.143 15.872 1.00 16.89 99 ARG A N 1
ATOM 695 C CA . ARG A 1 99 ? 12.280 7.983 15.552 1.00 16.54 99 ARG A CA 1
ATOM 696 C C . ARG A 1 99 ? 13.087 6.674 15.462 1.00 18.22 99 ARG A C 1
ATOM 697 O O . ARG A 1 99 ? 12.559 5.586 15.776 1.00 19.15 99 ARG A O 1
ATOM 705 N N . TRP A 1 100 ? 14.321 6.771 14.982 1.00 18.32 100 TRP A N 1
ATOM 706 C CA . TRP A 1 100 ? 15.128 5.565 14.714 1.00 18.76 100 TRP A CA 1
ATOM 707 C C . TRP A 1 100 ? 15.619 4.876 15.961 1.00 19.14 100 TRP A C 1
ATOM 708 O O . TRP A 1 100 ? 15.743 3.653 15.965 1.00 22.20 100 TRP A O 1
ATOM 719 N N . PHE A 1 101 ? 15.923 5.633 17.022 1.00 18.98 101 PHE A N 1
ATOM 720 C CA . PHE A 1 101 ? 16.763 5.101 18.104 1.00 19.79 101 PHE A CA 1
ATOM 721 C C . PHE A 1 101 ? 16.059 4.874 19.432 1.00 20.26 101 PHE A C 1
ATOM 722 O O . PHE A 1 101 ? 15.276 5.718 19.899 1.00 21.11 101 PHE A O 1
ATOM 730 N N . HIS A 1 102 ? 16.381 3.734 20.044 1.00 17.84 102 HIS A N 1
ATOM 731 C CA . HIS A 1 102 ? 15.873 3.386 21.371 1.00 16.96 102 HIS A CA 1
ATOM 732 C C . HIS A 1 102 ? 16.868 3.601 22.481 1.00 18.20 102 HIS A C 1
ATOM 733 O O . HIS A 1 102 ? 16.485 3.558 23.635 1.00 19.41 102 HIS A O 1
ATOM 740 N N . MET A 1 103 ? 18.134 3.800 22.111 1.00 18.72 103 MET A N 1
ATOM 741 C CA . MET A 1 103 ? 19.228 4.014 23.028 1.00 18.79 103 MET A CA 1
ATOM 742 C C . MET A 1 103 ? 20.332 4.787 22.306 1.00 19.33 103 MET A C 1
ATOM 743 O O . MET A 1 103 ? 20.628 4.516 21.120 1.00 19.49 103 MET A O 1
ATOM 748 N N . VAL A 1 104 ? 20.947 5.743 23.007 1.00 18.49 104 VAL A N 1
ATOM 749 C CA . VAL A 1 104 ? 22.104 6.464 22.476 1.00 16.90 104 VAL A CA 1
ATOM 750 C C . VAL A 1 104 ? 23.193 6.380 23.524 1.00 19.82 104 VAL A C 1
ATOM 751 O O . VAL A 1 104 ? 22.965 6.721 24.669 1.00 21.07 104 VAL A O 1
ATOM 755 N N . VAL A 1 105 ? 24.341 5.846 23.143 1.00 17.43 105 VAL A N 1
ATOM 756 C CA . VAL A 1 105 ? 25.458 5.671 24.057 1.00 18.31 105 VAL A CA 1
ATOM 757 C C . VAL A 1 105 ? 26.538 6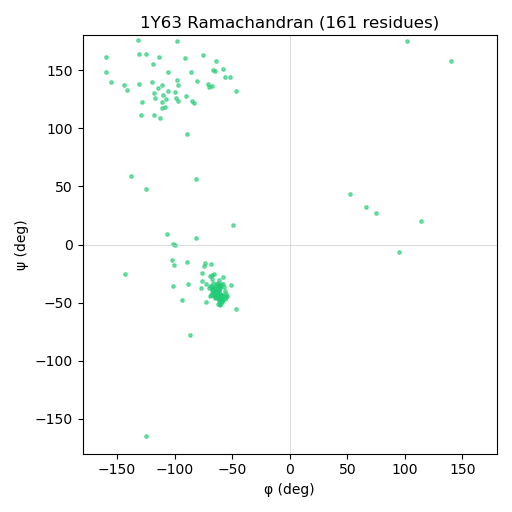.622 23.643 1.00 17.67 105 VAL A C 1
ATOM 758 O O . VAL A 1 105 ? 26.968 6.615 22.478 1.00 19.00 105 VAL A O 1
ATOM 762 N N . VAL A 1 106 ? 26.962 7.490 24.564 1.00 16.69 106 VAL A N 1
ATOM 763 C CA . VAL A 1 106 ? 28.044 8.435 24.277 1.00 16.64 106 VAL A CA 1
ATOM 764 C C . VAL A 1 106 ? 29.275 7.959 25.038 1.00 18.28 106 VAL A C 1
ATOM 765 O O . VAL A 1 106 ? 29.227 7.827 26.266 1.00 18.19 106 VAL A O 1
ATOM 769 N N . LEU A 1 107 ? 30.376 7.764 24.300 1.00 18.52 107 LEU A N 1
ATOM 770 C CA . LEU A 1 107 ? 31.632 7.316 24.862 1.00 17.96 107 LEU A CA 1
ATOM 771 C C . LEU A 1 107 ? 32.559 8.492 25.134 1.00 19.30 107 LEU A C 1
ATOM 772 O O . LEU A 1 107 ? 32.659 9.407 24.332 1.00 20.03 107 LEU A O 1
ATOM 777 N N . HIS A 1 108 ? 33.206 8.433 26.298 1.00 18.32 108 HIS A N 1
ATOM 778 C CA . HIS A 1 108 ? 34.272 9.348 26.680 1.00 19.28 108 HIS A CA 1
A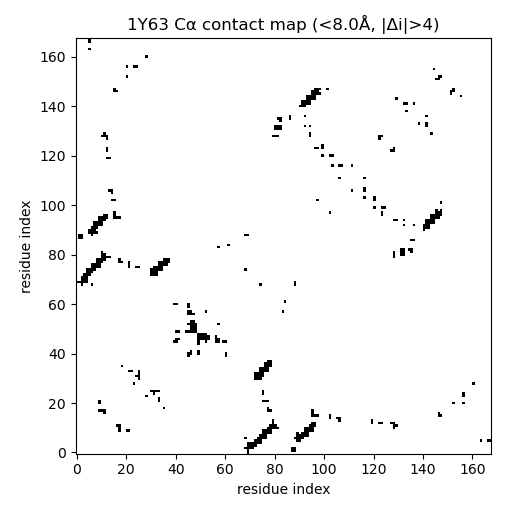TOM 779 C C . HIS A 1 108 ? 35.559 8.602 26.916 1.00 20.67 108 HIS A C 1
ATOM 780 O O . HIS A 1 108 ? 35.544 7.416 27.253 1.00 21.74 108 HIS A O 1
ATOM 787 N N . THR A 1 109 ? 36.684 9.293 26.764 1.00 18.93 109 THR A N 1
ATOM 788 C CA . THR A 1 109 ? 37.985 8.683 26.994 1.00 19.86 109 THR A CA 1
ATOM 789 C C . THR A 1 109 ? 38.882 9.754 27.621 1.00 22.93 109 THR A C 1
ATOM 790 O O . THR A 1 109 ? 38.836 10.925 27.201 1.00 22.84 109 THR A O 1
ATOM 794 N N . SER A 1 110 ? 39.658 9.377 28.633 1.00 21.14 110 SER A N 1
ATOM 795 C CA . SER A 1 110 ? 40.589 10.305 29.265 1.00 20.21 110 SER A CA 1
ATOM 796 C C . SER A 1 110 ? 41.553 10.852 28.236 1.00 21.77 110 SER A C 1
ATOM 797 O O . SER A 1 110 ? 41.879 10.186 27.277 1.00 20.99 110 SER A O 1
ATOM 802 N N . THR A 1 111 ? 42.040 12.069 28.448 1.00 22.90 111 THR A N 1
ATOM 803 C CA . THR A 1 111 ? 42.854 12.711 27.414 1.00 26.68 111 THR A CA 1
ATOM 804 C C . THR A 1 111 ? 44.131 11.914 27.100 1.00 23.85 111 THR A C 1
ATOM 805 O O . THR A 1 111 ? 44.495 11.739 25.922 1.00 22.16 111 THR A O 1
ATOM 809 N N . GLU A 1 112 ? 44.807 11.396 28.119 1.00 23.64 112 GLU A N 1
ATOM 810 C CA . GLU A 1 112 ? 46.008 10.589 27.889 1.00 24.30 112 GLU A CA 1
ATOM 811 C C . GLU A 1 112 ? 45.763 9.343 27.037 1.00 25.14 112 GLU A C 1
ATOM 812 O O . GLU A 1 112 ? 46.543 9.015 26.125 1.00 22.60 112 GLU A O 1
ATOM 818 N N . VAL A 1 113 ? 44.669 8.650 27.327 1.00 21.97 113 VAL A N 1
ATOM 819 C CA . VAL A 1 113 ? 44.323 7.426 26.589 1.00 21.97 113 VAL A CA 1
ATOM 820 C C . VAL A 1 113 ? 43.938 7.783 25.164 1.00 20.47 113 VAL A C 1
ATOM 821 O O . VAL A 1 113 ? 44.352 7.131 24.225 1.00 20.34 113 VAL A O 1
ATOM 825 N N . LEU A 1 114 ? 43.147 8.840 25.011 1.00 19.74 114 LEU A N 1
ATOM 826 C CA . LEU A 1 114 ? 42.684 9.259 23.685 1.00 17.70 114 LEU A CA 1
ATOM 827 C C . LEU A 1 114 ? 43.828 9.680 22.786 1.00 19.40 114 LEU A C 1
ATOM 828 O O . LEU A 1 114 ? 43.898 9.318 21.600 1.00 19.45 114 LEU A O 1
ATOM 833 N N . PHE A 1 115 ? 44.723 10.480 23.339 1.00 18.94 115 PHE A N 1
ATOM 834 C CA . PHE A 1 115 ? 45.889 10.934 22.570 1.00 18.75 115 PHE A CA 1
ATOM 835 C C . PHE A 1 115 ? 46.676 9.751 22.003 1.00 16.87 115 PHE A C 1
ATOM 836 O O . PHE A 1 115 ? 47.112 9.771 20.847 1.00 19.16 115 PHE A O 1
ATOM 844 N N . GLU A 1 116 ? 46.865 8.721 22.820 1.00 19.79 116 GLU A N 1
ATOM 845 C CA . GLU A 1 116 ? 47.624 7.551 22.380 1.00 20.77 116 GLU A CA 1
ATOM 846 C C . GLU A 1 116 ? 46.896 6.789 21.283 1.00 20.80 116 GLU A C 1
ATOM 847 O O . GLU A 1 116 ? 47.492 6.370 20.295 1.00 21.22 116 GLU A O 1
ATOM 853 N N . ARG A 1 117 ? 45.584 6.617 21.441 1.00 20.10 117 ARG A N 1
ATOM 854 C CA . ARG A 1 117 ? 44.794 5.953 20.419 1.00 20.54 117 ARG A CA 1
ATOM 855 C C . ARG A 1 117 ? 44.866 6.672 19.085 1.00 22.34 117 ARG A C 1
ATOM 856 O O . ARG A 1 117 ? 44.974 6.062 18.034 1.00 23.11 117 ARG A O 1
ATOM 864 N N . LEU A 1 118 ? 44.752 7.992 19.123 1.00 18.93 118 LEU A N 1
ATOM 865 C CA . LEU A 1 118 ? 44.779 8.781 17.911 1.00 19.17 118 LEU A CA 1
ATOM 866 C C . LEU A 1 118 ? 46.154 8.753 17.230 1.00 22.51 118 LEU A C 1
ATOM 867 O O . LEU A 1 118 ? 46.241 8.824 16.009 1.00 27.13 118 LEU A O 1
ATOM 872 N N . THR A 1 119 ? 47.200 8.603 18.024 1.00 22.36 119 THR A N 1
ATOM 873 C CA . THR A 1 119 ? 48.555 8.501 17.504 1.00 21.82 119 THR A CA 1
ATOM 874 C C . THR A 1 119 ? 48.760 7.154 16.835 1.00 24.62 119 THR A C 1
ATOM 875 O O . THR A 1 119 ? 49.234 7.077 15.711 1.00 29.77 119 THR A O 1
ATOM 879 N N A LYS A 1 120 ? 48.386 6.101 17.551 0.75 26.04 120 LYS A N 1
ATOM 880 C CA A LYS A 1 120 ? 48.556 4.747 17.062 0.75 28.59 120 LYS A CA 1
ATOM 881 C C A LYS A 1 120 ? 47.703 4.544 15.827 0.75 29.04 120 LYS A C 1
ATOM 882 O O A LYS A 1 120 ? 48.116 3.870 14.891 0.75 31.98 120 LYS A O 1
ATOM 888 N N A ARG A 1 121 ? 46.525 5.161 15.794 0.75 31.32 121 ARG A N 1
ATOM 889 C CA A ARG A 1 121 ? 45.678 5.089 14.615 0.75 31.77 121 ARG A CA 1
ATOM 890 C C A ARG A 1 121 ? 46.103 6.094 13.517 0.75 30.40 121 ARG A C 1
ATOM 891 O O A ARG A 1 121 ? 45.407 6.251 12.518 0.75 34.98 121 ARG A O 1
ATOM 899 N N A GLN A 1 122 ? 47.219 6.788 13.721 0.75 29.47 122 GLN A N 1
ATOM 900 C CA A GLN A 1 122 ? 47.873 7.608 12.678 0.75 27.79 122 GLN A CA 1
ATOM 901 C C A GLN A 1 122 ? 47.106 8.849 12.174 0.75 30.53 122 GLN A C 1
ATOM 902 O O A GLN A 1 122 ? 47.244 9.242 11.013 0.75 30.40 122 GLN A O 1
ATOM 908 N N A TYR A 1 123 ? 46.325 9.500 13.031 0.75 29.69 123 TYR A N 1
ATOM 909 C CA A TYR A 1 123 ? 45.701 10.772 12.624 0.75 28.34 123 TYR A CA 1
ATOM 910 C C A TYR A 1 123 ? 46.845 11.802 12.441 0.75 28.97 123 TYR A C 1
ATOM 911 O O A TYR A 1 123 ? 47.869 11.670 13.105 0.75 27.99 123 TYR A O 1
ATOM 920 N N . SER A 1 124 ? 46.694 12.792 11.550 1.00 28.07 124 SER A N 1
ATOM 921 C CA . SER A 1 124 ? 47.685 13.893 11.424 1.00 28.72 124 SER A CA 1
ATOM 922 C C . SER A 1 124 ? 47.708 14.679 12.714 1.00 23.99 124 SER A C 1
ATOM 923 O O . SER A 1 124 ? 46.744 14.662 13.447 1.00 24.16 124 SER A O 1
ATOM 926 N N . GLU A 1 125 ? 48.799 15.398 12.981 1.00 24.24 125 GLU A N 1
ATOM 927 C CA . GLU A 1 125 ? 48.886 16.096 14.256 1.00 19.42 125 GLU A CA 1
ATOM 928 C C . GLU A 1 125 ? 47.751 17.113 14.407 1.00 17.55 125 GLU A C 1
ATOM 929 O O . GLU A 1 125 ? 47.221 17.277 15.505 1.00 17.15 125 GLU A O 1
ATOM 935 N N . ALA A 1 126 ? 47.353 17.765 13.312 1.00 19.81 126 ALA A N 1
ATOM 936 C CA . ALA A 1 126 ? 46.254 18.713 13.373 1.00 16.74 126 ALA A CA 1
ATOM 937 C C . ALA A 1 126 ? 44.930 18.030 13.721 1.00 17.92 126 ALA A C 1
ATOM 938 O O . ALA A 1 126 ? 44.153 18.499 14.576 1.00 18.44 126 ALA A O 1
ATOM 940 N N . LYS A 1 127 ? 44.644 16.909 13.058 1.00 21.20 127 LYS A N 1
ATOM 941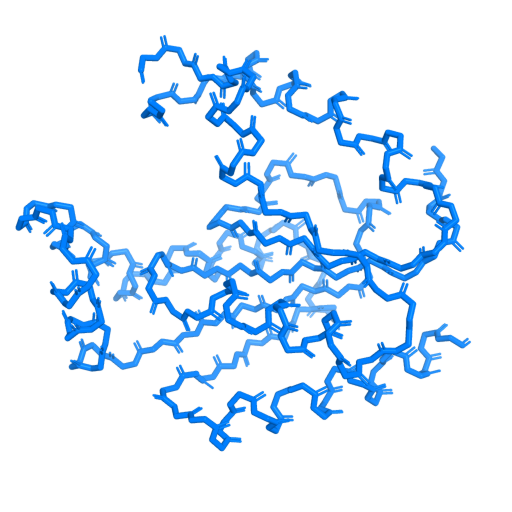 C CA . LYS A 1 127 ? 43.373 16.239 13.312 1.00 21.91 127 LYS A CA 1
ATOM 942 C C . LYS A 1 127 ? 43.357 15.667 14.720 1.00 19.97 127 LYS A C 1
ATOM 943 O O . LYS A 1 127 ? 42.347 15.722 15.403 1.00 21.45 127 LYS A O 1
ATOM 949 N N . ARG A 1 128 ? 44.497 15.152 15.174 1.00 19.61 128 ARG A N 1
ATOM 950 C CA . ARG A 1 128 ? 44.603 14.663 16.538 1.00 17.37 128 ARG A CA 1
ATOM 951 C C . ARG A 1 128 ? 44.295 15.761 17.546 1.00 16.44 128 ARG A C 1
ATOM 952 O O . ARG A 1 128 ? 43.490 15.566 18.460 1.00 18.79 128 ARG A O 1
ATOM 960 N N . ALA A 1 129 ? 44.919 16.926 17.396 1.00 17.31 129 ALA A N 1
ATOM 961 C CA . ALA A 1 129 ? 44.658 18.044 18.321 1.00 16.99 129 ALA A CA 1
ATOM 962 C C . ALA A 1 129 ? 43.218 18.529 18.290 1.00 15.52 129 ALA A C 1
ATOM 963 O O . ALA A 1 129 ? 42.641 18.865 19.331 1.00 16.85 129 ALA A O 1
ATOM 965 N N . GLU A 1 130 ? 42.646 18.619 17.095 1.00 16.99 130 GLU A N 1
ATOM 966 C CA . GLU A 1 130 ? 41.236 18.975 16.920 1.00 19.15 130 GLU A CA 1
ATOM 967 C C . GLU A 1 130 ? 40.307 18.010 17.652 1.00 19.68 130 GLU A C 1
ATOM 968 O O . GLU A 1 130 ? 39.348 18.426 18.330 1.00 20.43 130 GLU A O 1
ATOM 974 N N . ASN A 1 131 ? 40.597 16.721 17.544 1.00 19.48 131 ASN A N 1
ATOM 975 C CA . ASN A 1 131 ? 39.791 15.732 18.233 1.00 19.06 131 ASN A CA 1
ATOM 976 C C . ASN A 1 131 ? 39.989 15.779 19.736 1.00 19.41 131 ASN A C 1
ATOM 977 O O . ASN A 1 131 ? 39.049 15.629 20.487 1.00 19.66 131 ASN A O 1
ATOM 982 N N . MET A 1 132 ? 41.211 16.022 20.198 1.00 17.45 132 MET A N 1
ATOM 983 C CA . MET A 1 132 ? 41.439 16.153 21.627 1.00 18.75 132 MET A CA 1
ATOM 984 C C . MET A 1 132 ? 40.653 17.324 22.213 1.00 18.69 132 MET A C 1
ATOM 985 O O . MET A 1 132 ? 40.099 17.218 23.309 1.00 21.95 132 MET A O 1
ATOM 990 N N . GLU A 1 133 ? 40.632 18.445 21.489 1.00 18.91 133 GLU A N 1
ATOM 991 C CA . GLU A 1 133 ? 39.898 19.623 21.941 1.00 18.37 133 GLU A CA 1
ATOM 992 C C . GLU A 1 133 ? 38.391 19.319 21.937 1.00 18.57 133 GLU A C 1
ATOM 993 O O . GLU A 1 133 ? 37.686 19.700 22.870 1.00 20.77 133 GLU A O 1
ATOM 999 N N . ALA A 1 134 ? 37.917 18.613 20.916 1.00 19.93 134 ALA A N 1
ATOM 1000 C CA . ALA A 1 134 ? 36.470 18.267 20.846 1.00 19.80 134 ALA A CA 1
ATOM 1001 C C . ALA A 1 134 ? 36.048 17.426 22.050 1.00 20.63 134 ALA A C 1
ATOM 1002 O O . ALA A 1 134 ? 34.954 17.599 22.599 1.00 22.21 134 ALA A O 1
ATOM 1004 N N . GLU A 1 135 ? 36.921 16.527 22.486 1.00 18.82 135 GLU A N 1
ATOM 1005 C CA . GLU A 1 135 ? 36.619 15.697 23.649 1.00 19.60 135 GLU A CA 1
ATOM 1006 C C . GLU A 1 135 ? 36.600 16.520 24.928 1.00 21.18 135 GLU A C 1
ATOM 1007 O O . GLU A 1 135 ? 35.683 16.403 25.739 1.00 21.05 135 GLU A O 1
ATOM 1013 N N . ILE A 1 136 ? 37.585 17.395 25.085 1.00 19.59 136 ILE A N 1
ATOM 1014 C CA . ILE A 1 136 ? 37.642 18.295 26.260 1.00 21.07 136 ILE A CA 1
ATOM 1015 C C . ILE A 1 136 ? 36.413 19.203 26.323 1.00 21.67 136 ILE A C 1
ATOM 1016 O O . ILE A 1 136 ? 35.917 19.522 27.428 1.00 23.47 136 ILE A O 1
ATOM 1021 N N . GLN A 1 137 ? 35.918 19.628 25.161 1.00 20.48 137 GLN A N 1
ATOM 1022 C CA . GLN A 1 137 ? 34.761 20.538 25.101 1.00 20.42 137 GLN A CA 1
ATOM 1023 C C . GLN A 1 137 ? 33.423 19.793 25.134 1.00 22.49 137 GLN A C 1
ATOM 1024 O O . GLN A 1 137 ? 32.371 20.423 25.077 1.00 22.92 137 GLN A O 1
ATOM 1030 N N A CYS A 1 138 ? 33.468 18.470 25.275 0.70 22.37 138 CYS A N 1
ATOM 1031 N N B CYS A 1 138 ? 33.479 18.469 25.153 0.30 22.24 138 CYS A N 1
ATOM 1032 C CA A CYS A 1 138 ? 32.259 17.601 25.340 0.70 22.30 138 CYS A CA 1
ATOM 1033 C CA B CYS A 1 138 ? 32.286 17.660 25.344 0.30 22.30 138 CYS A CA 1
ATOM 1034 C C A CYS A 1 138 ? 31.309 17.813 24.165 0.70 22.07 138 CYS A C 1
ATOM 1035 C C B CYS A 1 138 ? 31.315 17.802 24.171 0.30 22.20 138 CYS A C 1
ATOM 1036 O O A CYS A 1 138 ? 30.099 17.758 24.330 0.70 22.24 138 CYS A O 1
ATOM 1037 O O B CYS A 1 138 ? 30.103 17.688 24.346 0.30 22.10 138 CYS A O 1
ATOM 1042 N N . ILE A 1 139 ? 31.855 18.032 22.975 1.00 22.95 139 ILE A N 1
ATOM 1043 C CA . ILE A 1 139 ? 31.032 18.380 21.799 1.00 21.82 139 ILE A CA 1
ATOM 1044 C C . ILE A 1 139 ? 30.009 17.289 21.498 1.00 22.50 139 ILE A C 1
ATOM 1045 O O . ILE A 1 139 ? 28.796 17.564 21.348 1.00 22.32 139 ILE A O 1
ATOM 1050 N N A CYS A 1 140 ? 30.472 16.047 21.434 0.70 21.07 140 CYS A N 1
ATOM 1051 N N B CYS A 1 140 ? 30.504 16.059 21.441 0.30 23.05 140 CYS A N 1
ATOM 1052 C CA A CYS A 1 140 ? 29.603 14.922 21.034 0.70 20.06 140 CYS A CA 1
ATOM 1053 C CA B CYS A 1 140 ? 29.688 14.896 21.099 0.30 24.06 140 CYS A CA 1
ATOM 1054 C C A CYS A 1 140 ? 28.520 14.654 22.087 0.70 21.00 140 CYS A C 1
ATOM 1055 C C B CYS A 1 140 ? 28.554 14.670 22.082 0.30 22.88 140 CYS A C 1
ATOM 1056 O O A CYS A 1 140 ? 27.349 14.394 21.754 0.70 22.62 140 CYS A O 1
ATOM 1057 O O B CYS A 1 140 ? 27.405 14.437 21.691 0.30 24.59 140 CYS A O 1
ATOM 1062 N N . GLU A 1 141 ? 28.891 14.720 23.364 1.00 20.83 141 GLU A N 1
ATOM 1063 C CA . GLU A 1 141 ? 27.920 14.491 24.411 1.00 20.61 141 GLU A CA 1
ATOM 1064 C C . GLU A 1 141 ? 26.860 15.575 24.386 1.00 21.84 141 GLU A C 1
ATOM 1065 O O . GLU A 1 141 ? 25.656 15.293 24.489 1.00 21.75 141 GLU A O 1
ATOM 1071 N N . GLU A 1 142 ? 27.293 16.835 24.272 1.00 20.12 142 GLU A N 1
ATOM 1072 C CA . GLU A 1 142 ? 26.308 17.932 24.269 1.00 20.76 142 GLU A CA 1
ATOM 1073 C C . GLU A 1 142 ? 25.356 17.815 23.087 1.00 18.83 142 GLU A C 1
ATOM 1074 O O . GLU A 1 142 ? 24.150 18.090 23.222 1.00 21.19 142 GLU A O 1
ATOM 1080 N N . GLU A 1 143 ? 25.887 17.428 21.930 1.00 20.34 143 GLU A N 1
ATOM 1081 C CA . GLU A 1 143 ? 25.059 17.253 20.756 1.00 19.08 143 GLU A CA 1
ATOM 1082 C C . GLU A 1 143 ? 24.006 16.180 20.991 1.00 18.89 143 GLU A C 1
ATOM 1083 O O . GLU A 1 143 ? 22.829 16.362 20.659 1.00 20.53 143 GLU A O 1
ATOM 1089 N N . ALA A 1 144 ? 24.434 15.028 21.512 1.00 19.34 144 ALA A N 1
ATOM 1090 C CA . ALA A 1 144 ? 23.512 13.894 21.754 1.00 17.63 144 ALA A CA 1
ATOM 1091 C C . ALA A 1 144 ? 22.459 14.272 22.771 1.00 19.26 144 ALA A C 1
ATOM 1092 O O . ALA A 1 144 ? 21.283 13.981 22.583 1.00 20.31 144 ALA A O 1
ATOM 1094 N N . ARG A 1 145 ? 22.862 14.952 23.851 1.00 20.06 145 ARG A N 1
ATOM 1095 C CA . ARG A 1 145 ? 21.886 15.318 24.884 1.00 23.37 145 ARG A CA 1
ATOM 1096 C C . ARG A 1 145 ? 20.920 16.358 24.388 1.00 23.33 145 ARG A C 1
ATOM 1097 O O . ARG A 1 145 ? 19.796 16.429 24.880 1.00 27.48 145 ARG A O 1
ATOM 1105 N N . ASP A 1 146 ? 21.330 17.183 23.424 1.00 22.27 146 ASP A N 1
ATOM 1106 C CA . ASP A 1 146 ? 20.416 18.170 22.845 1.00 23.83 146 ASP A CA 1
ATOM 1107 C C . ASP A 1 146 ? 19.418 17.563 21.867 1.00 26.95 146 ASP A C 1
ATOM 1108 O O . ASP A 1 146 ? 18.333 18.117 21.675 1.00 33.20 146 ASP A O 1
ATOM 1113 N N . ALA A 1 147 ? 19.764 16.433 21.279 1.00 20.56 147 ALA A N 1
ATOM 1114 C CA . ALA A 1 147 ? 19.004 15.813 20.202 1.00 22.18 147 ALA A CA 1
ATOM 1115 C C . ALA A 1 147 ? 18.102 14.661 20.556 1.00 24.99 147 ALA A C 1
ATOM 1116 O O . ALA A 1 147 ? 17.247 14.311 19.742 1.00 32.17 147 ALA A O 1
ATOM 1118 N N . TYR A 1 148 ? 18.286 14.031 21.713 1.00 18.91 148 TYR A N 1
ATOM 1119 C CA . TYR A 1 148 ? 17.536 12.842 22.070 1.00 18.69 148 TYR A CA 1
ATOM 1120 C C . TYR A 1 148 ? 17.002 13.038 23.468 1.00 21.18 148 TYR A C 1
ATOM 1121 O O . TYR A 1 148 ? 17.474 13.903 24.209 1.00 19.77 148 TYR A O 1
ATOM 1130 N N . GLU A 1 149 ? 16.030 12.214 23.825 1.00 20.50 149 GLU A N 1
ATOM 1131 C CA . GLU A 1 149 ? 15.420 12.277 25.144 1.00 19.29 149 GLU A CA 1
ATOM 1132 C C . GLU A 1 149 ? 16.397 11.788 26.209 1.00 20.67 149 GLU A C 1
ATOM 1133 O O . GLU A 1 149 ? 17.083 10.775 26.048 1.00 19.89 149 GLU A O 1
ATOM 1139 N N . ASP A 1 150 ? 16.461 12.520 27.314 1.00 23.65 150 ASP A N 1
ATOM 1140 C CA . ASP A 1 150 ? 17.499 12.278 28.298 1.00 26.83 150 ASP A CA 1
ATOM 1141 C C . ASP A 1 150 ? 17.464 10.839 28.819 1.00 23.52 150 ASP A C 1
ATOM 1142 O O . ASP A 1 150 ? 18.519 10.234 29.048 1.00 26.38 150 ASP A O 1
ATOM 1147 N N . ASP A 1 151 ? 16.278 10.258 28.920 1.00 21.73 151 ASP A N 1
ATOM 1148 C CA . ASP A 1 151 ? 16.125 8.917 29.470 1.00 24.14 151 ASP A CA 1
ATOM 1149 C C . ASP A 1 151 ? 16.713 7.804 28.592 1.00 25.29 151 ASP A C 1
ATOM 1150 O O . ASP A 1 151 ? 16.934 6.715 29.097 1.00 28.85 151 ASP A O 1
ATOM 1155 N N . ILE A 1 152 ? 16.989 8.050 27.303 1.00 21.04 152 ILE A N 1
ATOM 1156 C CA . ILE A 1 152 ? 17.598 7.004 26.473 1.00 20.62 152 ILE A CA 1
ATOM 1157 C C . ILE A 1 152 ? 19.099 7.202 26.270 1.00 19.85 152 ILE A C 1
ATOM 1158 O O . ILE A 1 152 ? 19.745 6.405 25.564 1.00 21.58 152 ILE A O 1
ATOM 1163 N N . VAL A 1 153 ? 19.651 8.252 26.863 1.00 18.27 153 VAL A N 1
ATOM 1164 C CA . VAL A 1 153 ? 21.065 8.588 26.655 1.00 18.91 153 VAL A CA 1
ATOM 1165 C C . VAL A 1 153 ? 21.903 8.030 27.801 1.00 17.87 153 VAL A C 1
ATOM 1166 O O . VAL A 1 153 ? 21.664 8.345 28.970 1.00 21.68 153 VAL A O 1
ATOM 1170 N N . LEU A 1 154 ? 22.896 7.220 27.430 1.00 18.60 154 LEU A N 1
ATOM 1171 C CA . LEU A 1 154 ? 23.800 6.566 28.368 1.00 19.60 154 LEU A CA 1
ATOM 1172 C C . LEU A 1 154 ? 25.169 7.127 28.058 1.00 19.84 154 LEU A C 1
ATOM 1173 O O . LEU A 1 154 ? 25.600 7.087 26.907 1.00 25.04 154 LEU A O 1
ATOM 1178 N N . VAL A 1 155 ? 25.861 7.668 29.048 1.00 17.90 155 VAL A N 1
ATOM 1179 C CA . VAL A 1 155 ? 27.191 8.187 28.809 1.00 17.01 155 VAL A CA 1
ATOM 1180 C C . VAL A 1 155 ? 28.141 7.323 29.610 1.00 17.45 155 VAL A C 1
ATOM 1181 O O . VAL A 1 155 ? 27.863 7.032 30.781 1.00 18.61 155 VAL A O 1
ATOM 1185 N N . ARG A 1 156 ? 29.252 6.911 29.003 1.00 16.13 156 ARG A N 1
ATOM 1186 C CA . ARG A 1 156 ? 30.143 5.936 29.634 1.00 16.73 156 ARG A CA 1
ATOM 1187 C C . ARG A 1 156 ? 31.595 6.239 29.393 1.00 18.60 156 ARG A C 1
ATOM 1188 O O . ARG A 1 156 ? 31.997 6.533 28.276 1.00 19.08 156 ARG A O 1
ATOM 1196 N N . GLU A 1 157 ? 32.386 6.185 30.455 1.00 17.32 157 GLU A N 1
ATOM 1197 C CA . GLU A 1 157 ? 33.832 6.236 30.313 1.00 16.89 157 GLU A CA 1
ATOM 1198 C C . GLU A 1 157 ? 34.255 4.960 29.615 1.00 20.67 157 GLU A C 1
ATOM 1199 O O . GLU A 1 157 ? 33.757 3.883 29.949 1.00 19.23 157 GLU A O 1
ATOM 1205 N N . ASN A 1 158 ? 35.157 5.087 28.647 1.00 17.64 158 ASN A N 1
ATOM 1206 C CA . ASN A 1 158 ? 35.555 3.952 27.819 1.00 18.15 158 ASN A CA 1
ATOM 1207 C C . ASN A 1 158 ? 37.061 3.933 27.600 1.00 22.15 158 ASN A C 1
ATOM 1208 O O . ASN A 1 158 ? 37.512 3.992 26.470 1.00 22.18 158 ASN A O 1
ATOM 1213 N N . ASP A 1 159 ? 37.814 3.856 28.695 1.00 19.09 159 ASP A N 1
ATOM 1214 C CA . ASP A 1 159 ? 39.293 3.876 28.665 1.00 20.21 159 ASP A CA 1
ATOM 1215 C C . ASP A 1 159 ? 39.889 2.474 28.511 1.00 21.29 159 ASP A C 1
ATOM 1216 O O . ASP A 1 159 ? 40.960 2.296 27.883 1.00 20.33 159 ASP A O 1
ATOM 1221 N N . THR A 1 160 ? 39.207 1.495 29.110 1.00 19.70 160 THR A N 1
ATOM 1222 C CA . THR A 1 160 ? 39.688 0.103 29.205 1.00 21.45 160 THR A CA 1
ATOM 1223 C C . THR A 1 160 ? 38.712 -0.938 28.640 1.00 21.65 160 THR A C 1
ATOM 1224 O O . THR A 1 160 ? 37.534 -0.671 28.453 1.00 21.30 160 THR A O 1
ATOM 1228 N N . LEU A 1 161 ? 39.220 -2.138 28.393 1.00 21.87 161 LEU A N 1
ATOM 1229 C CA . LEU A 1 161 ? 38.413 -3.218 27.856 1.00 20.59 161 LEU A CA 1
ATOM 1230 C C . LEU A 1 161 ? 37.380 -3.674 28.884 1.00 18.43 161 LEU A C 1
ATOM 1231 O O . LEU A 1 161 ? 36.237 -4.011 28.537 1.00 20.89 161 LEU A O 1
ATOM 1236 N N . GLU A 1 162 ? 37.766 -3.648 30.154 1.00 20.36 162 GLU A N 1
ATOM 1237 C CA . GLU A 1 162 ? 36.846 -3.942 31.246 1.00 19.62 162 GLU A CA 1
ATOM 1238 C C . GLU A 1 162 ? 35.672 -2.983 31.229 1.00 18.82 162 GLU A C 1
ATOM 1239 O O . GLU A 1 162 ? 34.531 -3.403 31.424 1.00 19.63 162 GLU A O 1
ATOM 1245 N N . GLN A 1 163 ? 35.954 -1.696 31.020 1.00 18.67 163 GLN A N 1
ATOM 1246 C CA . GLN A 1 163 ? 34.888 -0.721 30.890 1.00 17.15 163 GLN A CA 1
ATOM 1247 C C . GLN A 1 163 ? 33.997 -1.009 29.704 1.00 17.86 163 GLN A C 1
ATOM 1248 O O . GLN A 1 163 ? 32.782 -0.988 29.829 1.00 18.30 163 GLN A O 1
ATOM 1254 N N . MET A 1 164 ? 34.593 -1.302 28.548 1.00 17.59 164 MET A N 1
ATOM 1255 C CA . MET A 1 164 ? 33.805 -1.628 27.373 1.00 17.86 164 MET A CA 1
ATOM 1256 C C . MET A 1 164 ? 32.866 -2.786 27.626 1.00 15.98 164 MET A C 1
ATOM 1257 O O . MET A 1 164 ? 31.705 -2.724 27.275 1.00 18.08 164 MET A O 1
ATOM 1265 N N . ALA A 1 165 ? 33.390 -3.857 28.228 1.00 18.39 165 ALA A N 1
ATOM 1266 C CA . ALA A 1 165 ? 32.586 -5.043 28.464 1.00 18.34 165 ALA A CA 1
ATOM 1267 C C . ALA A 1 165 ? 31.439 -4.761 29.422 1.00 16.93 165 ALA A C 1
ATOM 1268 O O . ALA A 1 165 ? 30.327 -5.244 29.231 1.00 18.83 165 ALA A O 1
ATOM 1270 N N . ALA A 1 166 ? 31.704 -3.968 30.459 1.00 16.88 166 ALA A N 1
ATOM 1271 C CA . ALA A 1 166 ? 30.664 -3.612 31.429 1.00 18.18 166 ALA A CA 1
ATOM 1272 C C . ALA A 1 166 ? 29.571 -2.742 30.814 1.00 18.41 166 ALA A C 1
ATOM 1273 O O . ALA A 1 166 ? 28.374 -2.897 31.109 1.00 18.11 166 ALA A O 1
ATOM 1275 N N . THR A 1 167 ? 29.973 -1.829 29.931 1.00 18.35 167 THR A N 1
ATOM 1276 C CA . THR A 1 167 ? 29.023 -1.030 29.195 1.00 17.59 167 THR A CA 1
ATOM 1277 C C . THR A 1 167 ? 28.150 -1.926 28.311 1.00 17.50 167 THR A C 1
ATOM 1278 O O . THR A 1 167 ? 26.928 -1.765 28.259 1.00 18.70 167 THR A O 1
ATOM 1282 N N . VAL A 1 168 ? 28.768 -2.885 27.622 1.00 17.96 168 VAL A N 1
ATOM 1283 C CA . VAL A 1 168 ? 27.981 -3.789 26.796 1.00 17.41 168 VAL A CA 1
ATOM 1284 C C . VAL A 1 168 ? 26.991 -4.600 27.629 1.00 17.63 168 VAL A C 1
ATOM 1285 O O . VAL A 1 168 ? 25.884 -4.825 27.189 1.00 18.31 168 VAL A O 1
ATOM 1289 N N . GLU A 1 169 ? 27.353 -4.971 28.858 1.00 17.13 169 GLU A N 1
ATOM 1290 C CA . GLU A 1 169 ? 26.466 -5.676 29.760 1.00 19.48 169 GLU A CA 1
ATOM 1291 C C . GLU A 1 169 ? 25.281 -4.775 30.154 1.00 20.04 169 GLU A C 1
ATOM 1292 O O . GLU A 1 169 ? 24.126 -5.209 30.158 1.00 21.90 169 GLU A O 1
ATOM 1298 N N . GLU A 1 170 ? 25.563 -3.514 30.455 1.00 20.15 170 GLU A N 1
ATOM 1299 C CA . GLU A 1 170 ? 24.494 -2.558 30.751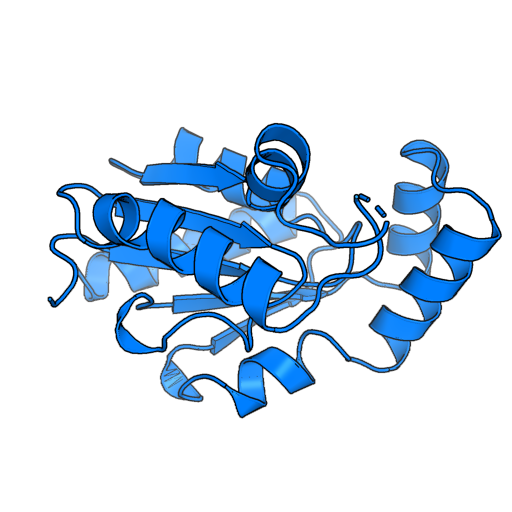 1.00 18.71 170 GLU A CA 1
ATOM 1300 C C . GLU A 1 170 ? 23.573 -2.410 29.539 1.00 17.97 170 GLU A C 1
ATOM 1301 O O . GLU A 1 170 ? 22.358 -2.361 29.675 1.00 20.28 170 GLU A O 1
ATOM 1307 N N . ILE A 1 171 ? 24.138 -2.328 28.341 1.00 19.27 171 ILE A N 1
ATOM 1308 C CA . ILE A 1 171 ? 23.331 -2.246 27.118 1.00 16.83 171 ILE A CA 1
ATOM 1309 C C . ILE A 1 171 ? 22.445 -3.486 26.968 1.00 20.51 171 ILE A C 1
ATOM 1310 O O . ILE A 1 171 ? 21.252 -3.374 26.682 1.00 20.46 171 ILE A O 1
ATOM 1315 N N . ARG A 1 172 ? 23.033 -4.664 27.166 1.00 21.23 172 ARG A N 1
ATOM 1316 C CA . ARG A 1 172 ? 22.299 -5.922 27.086 1.00 21.09 172 ARG A CA 1
ATOM 1317 C C . ARG A 1 172 ? 21.099 -5.909 28.027 1.00 20.41 172 ARG A C 1
ATOM 1318 O O . ARG A 1 172 ? 19.994 -6.313 27.655 1.00 21.21 172 ARG A O 1
ATOM 1326 N N . GLU A 1 173 ? 21.309 -5.442 29.253 1.00 21.40 173 GLU A N 1
ATOM 1327 C CA . GLU A 1 173 ? 20.229 -5.388 30.233 1.00 21.72 173 GLU A CA 1
ATOM 1328 C C . GLU A 1 173 ? 19.112 -4.457 29.796 1.00 22.40 173 GLU A C 1
ATOM 1329 O O . GLU A 1 173 ? 17.923 -4.799 29.897 1.00 24.41 173 GLU A O 1
ATOM 1335 N N . ARG A 1 174 ? 19.500 -3.280 29.300 1.00 20.65 174 ARG A N 1
ATOM 1336 C CA . ARG A 1 174 ? 18.556 -2.301 28.809 1.00 22.62 174 ARG A CA 1
ATOM 1337 C C . ARG A 1 174 ? 17.818 -2.792 27.575 1.00 22.52 174 ARG A C 1
ATOM 1338 O O . ARG A 1 174 ? 16.619 -2.556 27.447 1.00 25.91 174 ARG A O 1
ATOM 1346 N N . VAL A 1 175 ? 18.513 -3.517 26.701 1.00 20.79 175 VAL A N 1
ATOM 1347 C CA . VAL A 1 175 ? 17.900 -4.051 25.492 1.00 19.86 175 VAL A CA 1
ATOM 1348 C C . VAL A 1 175 ? 16.826 -5.095 25.847 1.00 22.31 175 VAL A C 1
ATOM 1349 O O . VAL A 1 175 ? 15.755 -5.126 25.247 1.00 27.21 175 VAL A O 1
ATOM 1353 N N . GLU A 1 176 ? 17.127 -5.943 26.817 1.00 22.33 176 GLU A N 1
ATOM 1354 C CA . GLU A 1 176 ? 16.215 -7.014 27.191 1.00 24.29 176 GLU A CA 1
ATOM 1355 C C . GLU A 1 176 ? 14.914 -6.404 27.667 1.00 27.46 176 GLU A C 1
ATOM 1356 O O . GLU A 1 176 ? 13.835 -6.908 27.334 1.00 30.42 176 GLU A O 1
ATOM 1362 N N . VAL A 1 177 ? 15.015 -5.303 28.409 1.00 29.50 177 VAL A N 1
ATOM 1363 C CA . VAL A 1 177 ? 13.850 -4.567 28.871 1.00 32.62 177 VAL A CA 1
ATOM 1364 C C . VAL A 1 177 ? 13.031 -4.074 27.690 1.00 34.73 177 VAL A C 1
ATOM 1365 O O . VAL A 1 177 ? 11.817 -4.310 27.618 1.00 36.59 177 VAL A O 1
ATOM 1369 N N . LEU A 1 178 ? 13.695 -3.391 26.762 1.00 34.69 178 LEU A N 1
ATOM 1370 C CA . LEU A 1 178 ? 13.043 -2.962 25.528 1.00 34.71 178 LEU A CA 1
ATOM 1371 C C . LEU A 1 178 ? 12.438 -4.141 24.758 1.00 35.24 178 LEU A C 1
ATOM 1372 O O . LEU A 1 178 ? 11.347 -4.015 24.218 1.00 42.13 178 LEU A O 1
ATOM 1377 N N . LYS A 1 179 ? 13.129 -5.281 24.712 1.00 37.00 179 LYS A N 1
ATOM 1378 C CA . LYS A 1 179 ? 12.611 -6.481 24.046 1.00 37.69 179 LYS A CA 1
ATOM 1379 C C . LYS A 1 179 ? 11.485 -7.125 24.870 1.00 40.69 179 LYS A C 1
ATOM 1380 O O . LYS A 1 179 ? 10.348 -6.642 24.888 1.00 45.84 179 LYS A O 1
#